Protein AF-A0A8J6GIU1-F1 (afdb_monomer)

Mean predicted aligned error: 12.63 Å

Radius of gyration: 16.22 Å; Cα contacts (8 Å, |Δi|>4): 88; chains: 1; bounding box: 24×46×50 Å

Secondary structure (DSSP, 8-state):
------S-SHHHHHHHHHH-EEEEEE-TT--HHHHHHHHHHHH---EEEEEEEE-TTSPEEEEEEEPTT--GGGSSSSSS---

Sequence (83 aa):
MPSSNSPTTESAMKKIEDNNTLVFIVDVKANKHQIKQAVKKLYDIDVAKANTLIRPDGKKKAYVRLAATDRLSGRLQSTGEQG

pLDDT: mean 71.75, std 19.24, range [36.56, 92.94]

Foldseek 3Di:
DDDDDDPPPPVVVVVCVVQQKDKDWDAPPDDQVNVQVVCCVVPVFHWPDKDWDQDPVRIIIIITHTDPPDPPVPPPPPPDDDD

InterPro domains:
  IPR012677 Nucleotide-binding alpha-beta plait domain superfamily [G3DSA: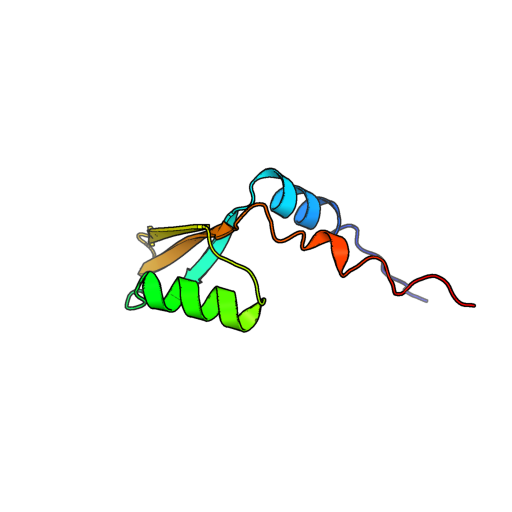3.30.70.330] (4-75)
  IPR012678 Ribosomal protein uL23/eL15/eS24 core domain superfamily [SSF54189] (8-70)
  IPR013025 Large ribosomal subunit protein uL23-like [PF00276] (8-62)
  IPR013025 Large ribosomal subunit protein uL23-like [PTHR11620] (8-68)

Solvent-accessible surface area (backbone atoms only — not comparable to full-atom values): 5410 Å² total; per-residue (Å²): 134,90,82,88,79,78,94,73,54,66,70,58,51,51,57,44,65,77,63,37,53,47,80,44,83,49,61,76,84,65,48,68,67,57,54,48,53,50,50,26,71,76,69,73,43,61,67,66,44,72,47,76,45,78,43,98,87,72,46,19,40,32,45,36,29,48,38,92,83,65,60,76,79,71,78,76,72,83,83,85,86,86,136

Structure (mmCIF, N/CA/C/O backbone):
data_AF-A0A8J6GIU1-F1
#
_entry.id   AF-A0A8J6GIU1-F1
#
loop_
_atom_site.group_PDB
_atom_site.id
_atom_site.type_symbol
_atom_site.label_atom_id
_atom_site.label_alt_id
_atom_site.label_comp_id
_atom_site.label_asym_id
_atom_site.label_entity_id
_atom_site.label_seq_id
_atom_site.pdbx_PDB_ins_code
_atom_site.Cartn_x
_atom_site.Cartn_y
_atom_site.Cartn_z
_atom_site.occupancy
_atom_site.B_iso_or_equiv
_atom_site.auth_seq_id
_atom_site.auth_comp_id
_atom_site.auth_asym_id
_atom_site.auth_atom_id
_atom_site.pdbx_PDB_model_num
ATOM 1 N N . MET A 1 1 ? -4.828 36.709 -18.432 1.00 45.97 1 MET A N 1
ATOM 2 C CA . MET A 1 1 ? -5.01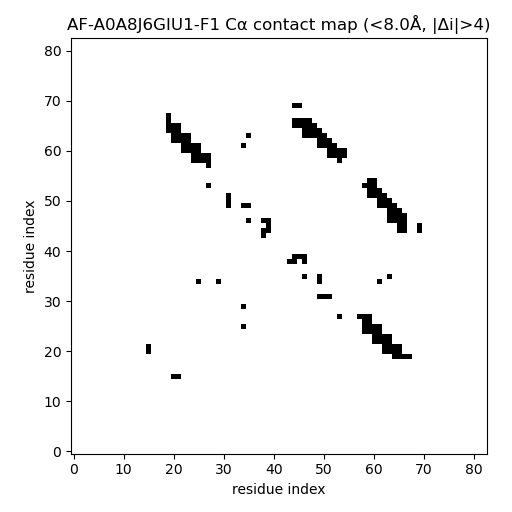5 35.260 -18.662 1.00 45.97 1 MET A CA 1
ATOM 3 C C . MET A 1 1 ? -4.235 34.504 -17.598 1.00 45.97 1 MET A C 1
ATOM 5 O O . MET A 1 1 ? -3.046 34.777 -17.487 1.00 45.97 1 MET A O 1
ATOM 9 N N . PRO A 1 2 ? -4.848 33.629 -16.786 1.00 51.88 2 PRO A N 1
ATOM 10 C CA . PRO A 1 2 ? -4.092 32.763 -15.892 1.00 51.88 2 PRO A CA 1
ATOM 11 C C . PRO A 1 2 ? -3.705 31.480 -16.646 1.00 51.88 2 PRO A C 1
ATOM 13 O O . PRO A 1 2 ? -4.583 30.726 -17.050 1.00 51.88 2 PRO A O 1
ATOM 16 N N . SER A 1 3 ? -2.410 31.226 -16.849 1.00 46.44 3 SER A N 1
ATOM 17 C CA . SER A 1 3 ? -1.915 29.897 -17.241 1.00 46.44 3 SER A CA 1
ATOM 18 C C . SER A 1 3 ? -0.965 29.403 -16.161 1.00 46.44 3 SER A C 1
ATOM 20 O O . SER A 1 3 ? 0.247 29.595 -16.208 1.00 46.44 3 SER A O 1
ATOM 22 N N . SER A 1 4 ? -1.580 28.844 -15.131 1.00 55.09 4 SER A N 1
ATOM 23 C CA . SER A 1 4 ? -0.975 28.240 -13.955 1.00 55.09 4 SER A CA 1
ATOM 24 C C . SER A 1 4 ? -0.190 26.985 -14.343 1.00 55.09 4 SER A C 1
ATOM 26 O O . SER A 1 4 ? -0.812 26.003 -14.724 1.00 55.09 4 SER A O 1
ATOM 28 N N . ASN A 1 5 ? 1.132 26.962 -14.159 1.00 51.97 5 ASN A N 1
ATOM 29 C CA . ASN A 1 5 ? 1.892 25.709 -14.091 1.00 51.97 5 ASN A CA 1
ATOM 30 C C . ASN A 1 5 ? 2.604 25.633 -12.736 1.00 51.97 5 ASN A C 1
ATOM 32 O O . ASN A 1 5 ? 3.630 26.264 -12.496 1.00 51.97 5 ASN A O 1
ATOM 36 N N . SER A 1 6 ? 1.980 24.887 -11.825 1.00 36.56 6 SER A N 1
ATOM 37 C CA . SER A 1 6 ? 2.514 24.511 -10.517 1.00 36.56 6 SER A CA 1
ATOM 38 C C . SER A 1 6 ? 3.664 23.505 -10.679 1.00 36.56 6 SER A C 1
ATOM 40 O O . SER A 1 6 ? 3.464 22.487 -11.343 1.00 36.56 6 SER A O 1
ATOM 42 N N . PRO A 1 7 ? 4.834 23.695 -10.039 1.00 46.81 7 PRO A N 1
ATOM 43 C CA . PRO A 1 7 ? 5.861 22.666 -9.968 1.00 46.81 7 PRO A CA 1
ATOM 44 C C . PRO A 1 7 ? 5.516 21.718 -8.811 1.00 46.81 7 PRO A C 1
ATOM 46 O O . PRO A 1 7 ? 6.087 21.803 -7.726 1.00 46.81 7 PRO A O 1
ATOM 49 N N . THR A 1 8 ? 4.537 20.832 -8.995 1.00 46.41 8 THR A N 1
ATOM 50 C CA . THR A 1 8 ? 4.202 19.808 -7.981 1.00 46.41 8 THR A CA 1
ATOM 51 C C . THR A 1 8 ? 4.152 18.381 -8.521 1.00 46.41 8 THR A C 1
ATOM 53 O O . THR A 1 8 ? 3.630 17.494 -7.851 1.00 46.41 8 THR A O 1
ATOM 56 N N . THR A 1 9 ? 4.782 18.110 -9.669 1.00 52.00 9 THR A N 1
ATOM 57 C CA . THR A 1 9 ? 4.788 16.754 -10.252 1.00 52.00 9 THR A CA 1
ATOM 58 C C . THR A 1 9 ? 6.191 16.166 -10.411 1.00 52.00 9 THR A C 1
ATOM 60 O O . THR A 1 9 ? 6.372 14.986 -10.140 1.00 52.00 9 THR A O 1
ATOM 63 N N . GLU A 1 10 ? 7.228 16.948 -10.721 1.00 46.41 10 GLU A N 1
ATOM 64 C CA . GLU A 1 10 ? 8.578 16.391 -10.949 1.00 46.41 10 GLU A CA 1
ATOM 65 C C . GLU A 1 10 ? 9.246 15.846 -9.680 1.00 46.41 10 GLU A C 1
ATOM 67 O O . GLU A 1 10 ? 9.741 14.720 -9.669 1.00 46.41 10 GLU A O 1
ATOM 72 N N . SER A 1 11 ? 9.225 16.598 -8.577 1.00 48.12 11 SER A N 1
ATOM 73 C CA . SER A 1 11 ? 9.865 16.169 -7.322 1.00 48.12 11 SER A CA 1
ATOM 74 C C . SER A 1 11 ? 9.098 15.047 -6.618 1.00 48.12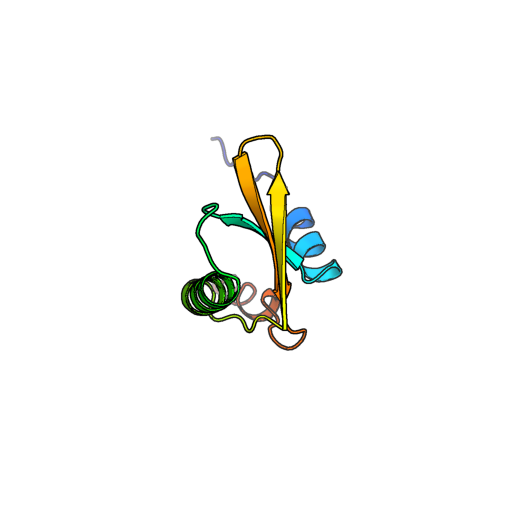 11 SER A C 1
ATOM 76 O O . SER A 1 11 ? 9.702 14.219 -5.937 1.00 48.12 11 SER A O 1
ATOM 78 N N . ALA A 1 12 ? 7.771 15.007 -6.780 1.00 46.50 12 ALA A N 1
ATOM 79 C CA . ALA A 1 12 ? 6.933 13.931 -6.258 1.00 46.50 12 ALA A CA 1
ATOM 80 C C . ALA A 1 12 ? 7.140 12.634 -7.057 1.00 46.50 12 ALA A C 1
ATOM 82 O O . ALA A 1 12 ? 7.258 11.575 -6.445 1.00 46.50 12 ALA A O 1
ATOM 83 N N . MET A 1 13 ? 7.277 12.722 -8.388 1.00 51.88 13 MET A N 1
ATOM 84 C CA . MET A 1 13 ? 7.607 11.574 -9.239 1.00 51.88 13 MET A CA 1
ATOM 85 C C . MET A 1 13 ? 9.028 11.054 -8.991 1.00 51.88 13 MET A C 1
ATOM 87 O O . MET A 1 13 ? 9.183 9.859 -8.758 1.00 51.88 13 MET A O 1
ATOM 91 N N . LYS A 1 14 ? 10.044 11.922 -8.873 1.00 52.56 14 LYS A N 1
ATOM 92 C CA . LYS A 1 14 ? 11.413 11.492 -8.514 1.00 52.56 14 LYS A CA 1
ATOM 93 C C . LYS A 1 14 ? 11.484 10.749 -7.177 1.00 52.56 14 LYS A C 1
ATOM 95 O O . LYS A 1 14 ? 12.200 9.766 -7.036 1.00 52.56 14 LYS A O 1
ATOM 100 N N . LYS A 1 15 ? 10.694 11.163 -6.182 1.00 50.72 15 LYS A N 1
ATOM 101 C CA . LYS A 1 15 ? 10.672 10.492 -4.869 1.00 50.72 15 LYS A CA 1
ATOM 102 C C . LYS A 1 15 ? 9.964 9.132 -4.903 1.00 50.72 15 LYS A C 1
ATOM 104 O O . LYS A 1 15 ? 10.257 8.279 -4.062 1.00 50.72 15 LYS A O 1
ATOM 109 N N . ILE A 1 16 ? 9.057 8.933 -5.865 1.00 55.03 16 ILE A N 1
ATOM 110 C CA . ILE A 1 16 ? 8.469 7.625 -6.189 1.00 55.03 16 ILE A CA 1
ATOM 111 C C . ILE A 1 16 ? 9.532 6.721 -6.838 1.00 55.03 16 ILE A C 1
ATOM 113 O O . ILE A 1 16 ? 9.606 5.545 -6.482 1.00 55.03 16 ILE A O 1
ATOM 117 N N . GLU A 1 17 ? 10.391 7.277 -7.699 1.00 53.50 17 GLU A N 1
ATOM 118 C CA . GLU A 1 17 ? 11.495 6.566 -8.366 1.00 53.50 17 GLU A CA 1
ATOM 119 C C . GLU A 1 17 ? 12.604 6.122 -7.389 1.00 53.50 17 GLU A C 1
ATOM 121 O O . GLU A 1 17 ? 13.047 4.977 -7.451 1.00 53.50 17 GLU A O 1
ATOM 126 N N . ASP A 1 18 ? 13.004 6.968 -6.431 1.00 54.88 18 ASP A N 1
ATOM 127 C CA . ASP A 1 18 ? 14.157 6.681 -5.555 1.00 54.88 18 ASP A CA 1
ATOM 128 C C . ASP A 1 18 ? 13.907 5.572 -4.515 1.00 54.88 18 ASP A C 1
ATOM 130 O O . ASP A 1 18 ? 14.839 4.896 -4.080 1.00 54.88 18 ASP A O 1
ATOM 134 N N . ASN A 1 19 ? 12.657 5.365 -4.082 1.00 60.62 19 ASN A N 1
ATOM 135 C CA . ASN A 1 19 ? 12.339 4.391 -3.026 1.00 60.62 19 ASN A CA 1
ATOM 136 C C . ASN A 1 19 ? 11.446 3.231 -3.479 1.00 60.62 19 ASN A C 1
ATOM 138 O O . ASN A 1 19 ? 11.212 2.316 -2.678 1.00 60.62 19 ASN A O 1
ATOM 142 N N . ASN A 1 20 ? 10.933 3.247 -4.719 1.00 74.94 20 ASN A N 1
ATOM 143 C CA . ASN A 1 20 ? 10.036 2.227 -5.283 1.00 74.94 20 ASN A CA 1
ATOM 144 C C . ASN A 1 20 ? 8.924 1.780 -4.314 1.00 74.94 20 ASN A C 1
ATOM 146 O O . ASN A 1 20 ? 8.496 0.628 -4.337 1.00 74.94 20 ASN A O 1
ATOM 150 N N . THR A 1 21 ? 8.499 2.650 -3.394 1.00 79.44 21 THR A N 1
ATOM 151 C CA . THR A 1 21 ? 7.586 2.302 -2.302 1.00 79.44 21 THR A CA 1
ATOM 152 C C . THR A 1 21 ? 6.427 3.279 -2.300 1.00 79.44 21 THR A C 1
ATOM 154 O O . THR A 1 21 ? 6.585 4.450 -1.964 1.00 79.44 21 THR A O 1
ATOM 157 N N . LEU A 1 22 ? 5.248 2.776 -2.644 1.00 82.56 22 LEU A N 1
ATOM 158 C CA . LEU A 1 22 ? 3.990 3.504 -2.603 1.00 82.56 22 LEU A CA 1
ATOM 159 C C . LEU A 1 22 ? 3.310 3.309 -1.250 1.00 82.56 22 LEU A C 1
ATOM 161 O O . LEU A 1 22 ? 3.348 2.225 -0.663 1.00 82.56 22 LEU A O 1
ATOM 165 N N . VAL A 1 23 ? 2.669 4.363 -0.752 1.00 86.81 23 VAL A N 1
ATOM 166 C CA . VAL A 1 23 ? 1.932 4.327 0.513 1.00 86.81 23 VAL A CA 1
ATOM 167 C C . VAL A 1 23 ? 0.454 4.539 0.237 1.00 86.81 23 VAL A C 1
ATOM 169 O O . VAL A 1 23 ? 0.057 5.595 -0.243 1.00 86.81 23 VAL A O 1
ATOM 172 N N . PHE A 1 24 ? -0.362 3.555 0.599 1.00 86.69 24 PHE A N 1
ATOM 173 C CA . PHE A 1 24 ? -1.813 3.593 0.450 1.00 86.69 24 PHE A CA 1
ATOM 174 C C . PHE A 1 24 ? -2.500 3.609 1.814 1.00 86.69 24 PHE A C 1
ATOM 176 O O . PHE A 1 24 ? -2.013 3.015 2.780 1.00 86.69 24 PHE A O 1
ATOM 183 N N . ILE A 1 25 ? -3.654 4.265 1.894 1.00 90.69 25 ILE A N 1
ATOM 184 C CA . ILE A 1 25 ? -4.589 4.104 3.009 1.00 90.69 25 ILE A CA 1
ATOM 185 C C . ILE A 1 25 ? -5.638 3.091 2.567 1.00 90.69 25 ILE A C 1
ATOM 187 O O . ILE A 1 25 ? -6.262 3.259 1.525 1.00 90.69 25 ILE A O 1
ATOM 191 N N . VAL A 1 26 ? -5.788 2.020 3.336 1.00 89.69 26 VAL A N 1
ATOM 192 C CA . VAL A 1 26 ? -6.663 0.889 3.021 1.00 89.69 26 VAL A CA 1
ATOM 193 C C . VAL A 1 26 ? -7.550 0.566 4.217 1.00 89.69 26 VAL A C 1
ATOM 195 O O . VAL A 1 26 ? -7.297 1.008 5.342 1.00 89.69 26 VAL A O 1
ATOM 198 N N . ASP A 1 27 ? -8.578 -0.239 3.979 1.00 90.69 27 ASP A N 1
ATOM 199 C CA . ASP A 1 27 ? -9.465 -0.704 5.037 1.00 90.69 27 ASP A CA 1
ATOM 200 C C . ASP A 1 27 ? -8.734 -1.617 6.046 1.00 90.69 27 ASP A C 1
ATOM 202 O O . ASP A 1 27 ? -7.834 -2.402 5.706 1.00 90.69 27 ASP A O 1
ATOM 206 N N . VAL A 1 28 ? -9.133 -1.547 7.318 1.00 89.38 28 VAL A N 1
ATOM 207 C CA . VAL A 1 28 ? -8.552 -2.356 8.404 1.00 89.38 28 VAL A CA 1
ATOM 208 C C . VAL A 1 28 ? -8.807 -3.853 8.212 1.00 89.38 28 VAL A C 1
ATOM 210 O O . VAL A 1 28 ? -8.027 -4.672 8.697 1.00 89.38 28 VAL A O 1
ATOM 213 N N . LYS A 1 29 ? -9.803 -4.242 7.419 1.00 90.81 29 LYS A N 1
ATOM 214 C CA . LYS A 1 29 ? -10.085 -5.637 7.056 1.00 90.81 29 LYS A CA 1
ATOM 215 C C . LYS A 1 29 ? -9.337 -6.109 5.806 1.00 90.81 29 LYS A C 1
ATOM 217 O O . LYS A 1 29 ? -9.309 -7.304 5.539 1.00 90.81 29 LYS A O 1
ATOM 222 N N . ALA A 1 30 ? -8.6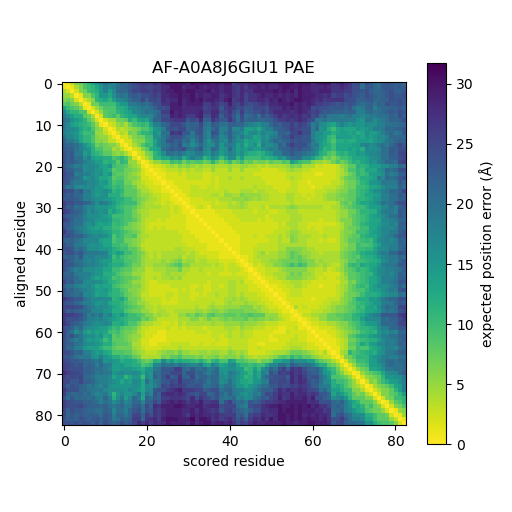82 -5.214 5.060 1.00 91.56 30 ALA A N 1
ATOM 223 C CA . ALA A 1 30 ? -7.990 -5.580 3.823 1.00 91.56 30 ALA A CA 1
ATOM 224 C C . ALA A 1 30 ? -6.758 -6.469 4.077 1.00 91.56 30 ALA A C 1
ATOM 226 O O . ALA A 1 30 ? -5.849 -6.104 4.835 1.00 91.56 30 ALA A O 1
ATOM 227 N N . ASN A 1 31 ? -6.693 -7.615 3.402 1.00 90.94 31 ASN A N 1
ATOM 228 C CA . ASN A 1 31 ? -5.558 -8.532 3.470 1.00 90.94 31 ASN A CA 1
ATOM 229 C C . ASN A 1 31 ? -4.434 -8.121 2.511 1.00 90.94 31 ASN A C 1
ATOM 231 O O . ASN A 1 31 ? -4.668 -7.531 1.458 1.00 90.94 31 ASN A O 1
ATOM 235 N N . LYS A 1 32 ? -3.190 -8.506 2.828 1.00 89.81 32 LYS A N 1
ATOM 236 C CA . LYS A 1 32 ? -2.017 -8.195 1.986 1.00 89.81 32 LYS A CA 1
ATOM 237 C C . LYS A 1 32 ? -2.172 -8.697 0.545 1.00 89.81 32 LYS A C 1
ATOM 239 O O . LYS A 1 32 ? -1.748 -8.009 -0.377 1.00 89.81 32 LYS A O 1
ATOM 244 N N . HIS A 1 33 ? -2.800 -9.857 0.345 1.00 90.62 33 HIS A N 1
ATOM 245 C CA . HIS A 1 33 ? -3.068 -10.410 -0.988 1.00 90.62 33 HIS A CA 1
ATOM 246 C C . HIS A 1 33 ? -4.016 -9.527 -1.807 1.00 90.62 33 HIS A C 1
ATOM 248 O O . HIS A 1 33 ? -3.719 -9.225 -2.959 1.00 90.62 33 HIS A O 1
ATOM 254 N N . GLN A 1 34 ? -5.100 -9.050 -1.188 1.00 91.38 34 GLN A N 1
ATOM 255 C CA . GLN A 1 34 ? -6.066 -8.155 -1.830 1.00 91.38 34 GLN A CA 1
ATOM 256 C C . GLN A 1 34 ? -5.417 -6.823 -2.203 1.00 91.38 34 GLN A C 1
ATOM 258 O O . GLN A 1 34 ? -5.608 -6.340 -3.311 1.00 91.38 34 GLN A O 1
ATOM 263 N N . ILE A 1 35 ? -4.593 -6.263 -1.311 1.00 90.19 35 ILE A N 1
ATOM 264 C CA . ILE A 1 35 ? -3.866 -5.012 -1.568 1.00 90.19 35 ILE A CA 1
ATOM 265 C C . ILE A 1 35 ? -2.933 -5.179 -2.775 1.00 90.19 35 ILE A C 1
ATOM 267 O O . ILE A 1 35 ? -2.943 -4.345 -3.673 1.00 90.19 35 ILE A O 1
ATOM 271 N N . LYS A 1 36 ? -2.170 -6.279 -2.842 1.00 89.19 36 LYS A N 1
ATOM 272 C CA . LYS A 1 36 ? -1.294 -6.569 -3.989 1.00 89.19 36 LYS A CA 1
ATOM 273 C C . LYS A 1 36 ? -2.074 -6.697 -5.299 1.00 89.19 36 LYS A C 1
ATOM 275 O O . LYS A 1 36 ? -1.681 -6.098 -6.292 1.00 89.19 36 LYS A O 1
ATOM 280 N N . GLN A 1 37 ? -3.170 -7.456 -5.295 1.00 90.19 37 GLN A N 1
ATOM 281 C CA . GLN A 1 37 ? -4.007 -7.655 -6.481 1.00 90.19 37 GLN A CA 1
ATOM 282 C C . GLN A 1 37 ? -4.669 -6.356 -6.945 1.00 90.19 37 GLN A C 1
ATOM 284 O O . GLN A 1 37 ? -4.695 -6.085 -8.140 1.00 90.19 37 GLN A O 1
ATOM 289 N N . ALA A 1 38 ? -5.169 -5.541 -6.014 1.00 89.06 38 ALA A N 1
ATOM 290 C CA . ALA A 1 38 ? -5.775 -4.255 -6.328 1.00 89.06 38 ALA A CA 1
ATOM 291 C C . ALA A 1 38 ? -4.753 -3.295 -6.946 1.00 89.06 38 ALA A C 1
ATOM 293 O O . ALA A 1 38 ? -5.028 -2.711 -7.987 1.00 89.06 38 ALA A O 1
ATOM 294 N N . VAL A 1 39 ? -3.557 -3.182 -6.357 1.00 85.31 39 VAL A N 1
ATOM 295 C CA . VAL A 1 39 ? -2.487 -2.327 -6.898 1.00 85.31 39 VAL A CA 1
ATOM 296 C C . VAL A 1 39 ? -2.054 -2.805 -8.284 1.00 85.31 39 VAL A C 1
ATOM 298 O O . VAL A 1 39 ? -1.965 -1.987 -9.196 1.00 85.31 39 VAL A O 1
ATOM 301 N N . LYS A 1 40 ? -1.878 -4.120 -8.467 1.00 86.00 40 LYS A N 1
ATOM 302 C CA . LYS A 1 40 ? -1.555 -4.699 -9.773 1.00 86.00 40 LYS A CA 1
ATOM 303 C C . LYS A 1 40 ? -2.645 -4.417 -10.803 1.00 86.00 40 LYS A C 1
ATOM 305 O O . LYS A 1 40 ? -2.337 -4.010 -11.903 1.00 86.00 40 LYS A O 1
ATOM 310 N N . LYS A 1 41 ? -3.925 -4.560 -10.459 1.00 86.56 41 LYS A N 1
ATOM 311 C CA . LYS A 1 41 ? -5.025 -4.313 -11.405 1.00 86.56 41 LYS A CA 1
ATOM 312 C C . LYS A 1 41 ? -5.208 -2.831 -11.754 1.00 86.56 41 LYS A C 1
ATOM 314 O O . LYS A 1 41 ? -5.599 -2.524 -12.872 1.00 86.56 41 LYS A O 1
ATOM 319 N N . LEU A 1 42 ? -4.988 -1.928 -10.798 1.00 82.12 42 LEU A N 1
ATOM 320 C CA . LEU A 1 42 ? -5.220 -0.492 -10.987 1.00 82.12 42 LEU A CA 1
ATOM 321 C C . LEU A 1 42 ? -4.119 0.183 -11.801 1.00 82.12 42 LEU A C 1
ATOM 323 O O . LEU A 1 42 ? -4.414 1.082 -12.582 1.00 82.12 42 LEU A O 1
ATOM 327 N N . TYR A 1 43 ? -2.872 -0.233 -11.596 1.00 78.19 43 TYR A N 1
ATOM 328 C CA . TYR A 1 43 ? -1.714 0.416 -12.206 1.00 78.19 43 TYR A CA 1
ATOM 329 C C . TYR A 1 43 ? -0.958 -0.479 -13.193 1.00 78.19 43 TYR A C 1
ATOM 331 O O . TYR A 1 43 ? -0.046 0.004 -13.850 1.00 78.19 43 TYR A O 1
ATOM 339 N N . ASP A 1 44 ? -1.337 -1.755 -13.303 1.00 79.19 44 ASP A N 1
ATOM 340 C CA . ASP A 1 44 ? -0.646 -2.787 -14.091 1.00 79.19 44 ASP A CA 1
ATOM 341 C C . ASP A 1 44 ? 0.813 -3.027 -13.661 1.00 79.19 44 ASP A C 1
ATOM 343 O O . ASP A 1 44 ? 1.636 -3.498 -14.434 1.00 79.19 44 ASP A O 1
ATOM 347 N N . ILE A 1 45 ? 1.123 -2.720 -12.393 1.00 79.44 45 ILE A N 1
ATOM 348 C CA . ILE A 1 45 ? 2.476 -2.819 -11.830 1.00 79.44 45 ILE A CA 1
ATOM 349 C C . ILE A 1 45 ? 2.638 -4.095 -11.009 1.00 79.44 45 ILE A C 1
ATOM 351 O O . ILE A 1 45 ? 1.792 -4.438 -10.172 1.00 79.44 45 ILE A O 1
ATOM 355 N N . ASP A 1 46 ? 3.794 -4.746 -11.140 1.00 83.38 46 ASP A N 1
ATOM 356 C CA . ASP A 1 46 ? 4.174 -5.842 -10.257 1.00 83.38 46 ASP A CA 1
ATOM 357 C C . ASP A 1 46 ? 4.668 -5.373 -8.878 1.00 83.38 46 ASP A C 1
ATOM 359 O O . ASP A 1 46 ? 5.604 -4.584 -8.712 1.00 83.38 46 ASP A O 1
ATOM 363 N N . VAL A 1 47 ? 4.039 -5.927 -7.839 1.00 85.69 47 VAL A N 1
ATOM 364 C CA . VAL A 1 47 ? 4.354 -5.638 -6.439 1.00 85.69 47 VAL A CA 1
ATOM 365 C C . VAL A 1 47 ? 5.348 -6.661 -5.896 1.00 85.69 47 VAL A C 1
ATOM 367 O O . VAL A 1 47 ? 4.995 -7.817 -5.658 1.00 85.69 47 VAL A O 1
ATOM 370 N N . ALA A 1 48 ? 6.556 -6.212 -5.560 1.00 87.44 48 ALA A N 1
ATOM 371 C CA . ALA A 1 48 ? 7.560 -7.037 -4.895 1.00 87.44 48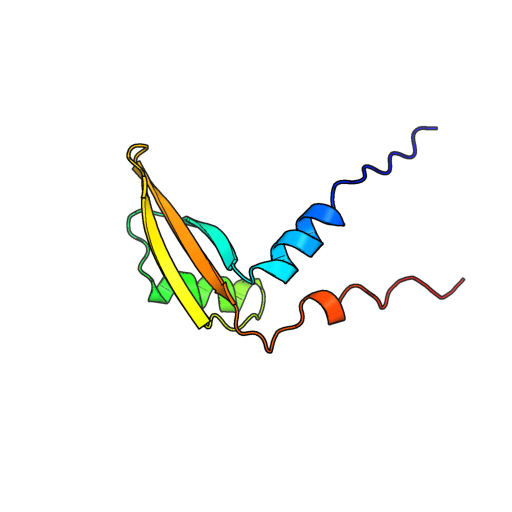 ALA A CA 1
ATOM 372 C C . ALA A 1 48 ? 7.140 -7.405 -3.460 1.00 87.44 48 ALA A C 1
ATOM 374 O O . ALA A 1 48 ? 7.120 -8.574 -3.065 1.00 87.44 48 ALA A O 1
ATOM 375 N N . LYS A 1 49 ? 6.761 -6.413 -2.643 1.00 87.38 49 LYS A N 1
ATOM 376 C CA . LYS A 1 49 ? 6.426 -6.634 -1.225 1.00 87.38 49 LYS A CA 1
ATOM 377 C C . LYS A 1 49 ? 5.354 -5.666 -0.746 1.00 87.38 49 LYS A C 1
ATOM 379 O O . LYS A 1 49 ? 5.371 -4.502 -1.103 1.00 87.38 49 LYS A O 1
ATOM 384 N N . ALA A 1 50 ? 4.448 -6.136 0.108 1.00 90.25 50 ALA A N 1
ATOM 385 C CA . ALA A 1 50 ? 3.456 -5.287 0.761 1.00 90.25 50 ALA A CA 1
ATOM 386 C C . ALA A 1 50 ? 3.544 -5.468 2.281 1.00 90.25 50 ALA A C 1
ATOM 388 O O . ALA A 1 50 ? 3.433 -6.587 2.789 1.00 90.25 50 ALA A O 1
ATOM 389 N N . ASN A 1 51 ? 3.736 -4.367 2.999 1.00 91.25 51 ASN A N 1
ATOM 390 C CA . ASN A 1 51 ? 3.696 -4.283 4.453 1.00 91.25 51 ASN A CA 1
ATOM 391 C C . ASN A 1 51 ? 2.509 -3.417 4.866 1.00 91.25 51 ASN A C 1
ATOM 393 O O . ASN A 1 51 ? 2.143 -2.485 4.164 1.00 91.25 51 ASN A O 1
ATOM 397 N N . THR A 1 52 ? 1.900 -3.709 6.006 1.00 91.69 52 THR A N 1
ATOM 398 C CA . THR A 1 52 ? 0.736 -2.967 6.499 1.00 91.69 52 THR A CA 1
ATOM 399 C C . THR A 1 52 ? 0.944 -2.619 7.959 1.00 91.69 52 THR A C 1
ATOM 401 O O . THR A 1 52 ? 1.412 -3.461 8.720 1.00 91.69 52 THR A O 1
ATOM 404 N N . LEU A 1 53 ? 0.557 -1.411 8.338 1.00 92.00 53 LEU A N 1
ATOM 405 C CA . LEU A 1 53 ? 0.577 -0.891 9.697 1.00 92.00 53 LEU A CA 1
ATOM 406 C C . LEU A 1 53 ? -0.829 -0.382 10.022 1.00 92.00 53 LEU A C 1
ATOM 408 O O . LEU A 1 53 ? -1.403 0.362 9.228 1.00 92.00 53 LEU A O 1
ATOM 412 N N . ILE A 1 54 ? -1.377 -0.753 11.175 1.00 92.69 54 ILE A N 1
ATOM 413 C CA . ILE A 1 54 ? -2.591 -0.119 11.699 1.00 92.69 54 ILE A CA 1
ATOM 414 C C . ILE A 1 54 ? -2.139 1.074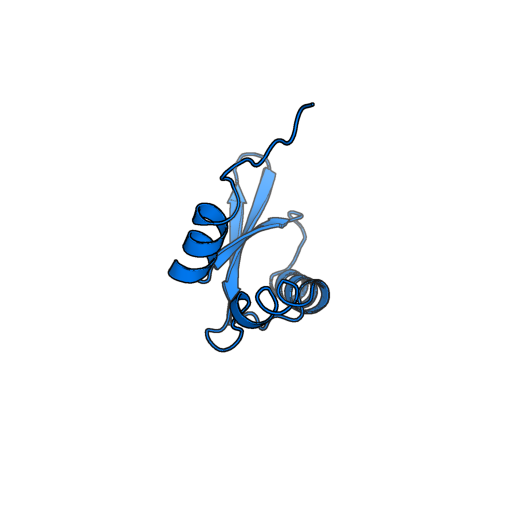 12.531 1.00 92.69 54 ILE A C 1
ATOM 416 O O . ILE A 1 54 ? -1.329 0.932 13.445 1.00 92.69 54 ILE A O 1
ATOM 420 N N . ARG A 1 55 ? -2.607 2.260 12.162 1.00 90.38 55 ARG A N 1
ATOM 421 C CA . ARG A 1 55 ? -2.353 3.481 12.916 1.00 90.38 55 ARG A CA 1
ATOM 422 C C . ARG A 1 55 ? -3.332 3.578 14.094 1.00 90.38 55 ARG A C 1
ATOM 424 O O . ARG A 1 55 ? -4.433 3.035 14.014 1.00 90.38 55 ARG A O 1
ATOM 431 N N . PRO A 1 56 ? -2.968 4.300 15.167 1.00 90.56 56 PRO A N 1
ATOM 432 C CA . PRO A 1 56 ? -3.863 4.519 16.306 1.00 90.56 56 PRO A CA 1
ATOM 433 C C . PRO A 1 56 ? -5.120 5.327 15.937 1.00 90.56 56 PRO A C 1
ATOM 435 O O . PRO A 1 56 ? -6.093 5.302 16.675 1.00 90.56 56 PRO A O 1
ATOM 438 N N . ASP A 1 57 ? -5.130 5.990 14.774 1.00 89.25 57 ASP A N 1
ATOM 439 C CA . ASP A 1 57 ? -6.303 6.657 14.189 1.00 89.25 57 ASP A CA 1
ATOM 440 C C . ASP A 1 57 ? -7.350 5.676 13.613 1.00 89.25 57 ASP A C 1
ATOM 442 O O . ASP A 1 57 ? -8.344 6.104 13.027 1.00 89.25 57 ASP A O 1
ATOM 446 N N . GLY A 1 58 ? -7.117 4.363 13.727 1.00 88.19 58 GLY A N 1
ATOM 447 C CA . GLY A 1 58 ? -7.998 3.324 13.201 1.00 88.19 58 GLY A CA 1
ATOM 448 C C . GLY A 1 58 ? -7.882 3.110 11.691 1.00 88.19 58 GLY A C 1
ATOM 449 O O . GLY A 1 58 ? -8.663 2.348 11.130 1.00 88.19 58 GLY A O 1
ATOM 450 N N . LYS A 1 59 ? -6.920 3.738 11.003 1.00 90.25 59 LYS A N 1
ATOM 451 C CA . LYS A 1 59 ? -6.689 3.543 9.566 1.00 90.25 59 LYS A CA 1
ATOM 452 C C . LYS A 1 59 ? -5.533 2.582 9.334 1.00 90.25 59 LYS A C 1
ATOM 454 O O . LYS A 1 59 ? -4.496 2.634 10.000 1.00 90.25 59 LYS A O 1
ATOM 459 N N . LYS A 1 60 ? -5.662 1.716 8.329 1.00 92.94 60 LYS A N 1
ATOM 460 C CA . LYS A 1 60 ? -4.552 0.863 7.902 1.00 92.94 60 LYS A CA 1
ATOM 461 C C . LYS A 1 60 ? -3.753 1.577 6.817 1.00 92.94 60 LYS A C 1
ATOM 463 O O . LYS A 1 60 ? -4.278 1.969 5.779 1.00 92.94 60 LYS A O 1
ATOM 468 N N . LYS A 1 61 ? -2.456 1.728 7.058 1.00 92.62 61 LYS A N 1
ATOM 469 C CA . LYS A 1 61 ? -1.480 2.225 6.093 1.00 92.62 61 LYS A CA 1
ATOM 470 C C . LYS A 1 61 ? -0.737 1.044 5.473 1.00 92.62 61 LYS A C 1
ATOM 472 O O . LYS A 1 61 ? -0.144 0.241 6.189 1.00 92.62 61 LYS A O 1
ATOM 477 N N . ALA A 1 62 ? -0.760 0.936 4.152 1.00 91.69 62 ALA A N 1
ATOM 478 C CA . ALA A 1 62 ? -0.062 -0.091 3.395 1.00 91.69 62 ALA A CA 1
ATOM 479 C C . ALA A 1 62 ? 1.152 0.508 2.677 1.00 91.69 62 ALA A C 1
ATOM 481 O O . ALA A 1 62 ? 1.016 1.448 1.906 1.00 91.69 62 ALA A O 1
ATOM 482 N N . TYR A 1 63 ? 2.326 -0.058 2.924 1.0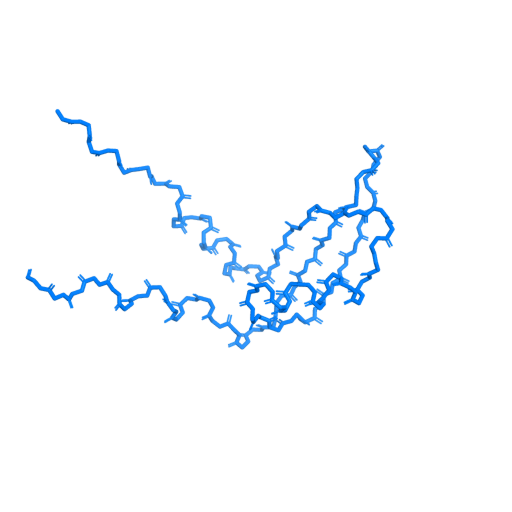0 90.56 63 TYR A N 1
ATOM 483 C CA . TYR A 1 63 ? 3.577 0.229 2.235 1.00 90.56 63 TYR A CA 1
ATOM 484 C C . TYR A 1 63 ? 3.808 -0.848 1.182 1.00 90.56 63 TYR A C 1
ATOM 486 O O . TYR A 1 63 ? 4.018 -2.018 1.512 1.00 90.56 63 TYR A O 1
ATOM 494 N N . VAL A 1 64 ? 3.751 -0.463 -0.083 1.00 88.69 64 VAL A N 1
ATOM 495 C CA . VAL A 1 64 ? 3.812 -1.358 -1.232 1.00 88.69 64 VAL A CA 1
ATOM 496 C C . VAL A 1 64 ? 5.084 -1.061 -2.005 1.00 88.69 64 VAL A C 1
ATOM 498 O O . VAL A 1 64 ? 5.212 -0.007 -2.613 1.00 88.69 64 VAL A O 1
ATOM 501 N N . ARG A 1 65 ? 6.032 -1.992 -1.966 1.00 86.75 65 ARG A N 1
ATOM 502 C CA . ARG A 1 65 ? 7.275 -1.938 -2.725 1.00 86.75 65 ARG A CA 1
ATOM 503 C C . ARG A 1 65 ? 7.061 -2.562 -4.099 1.00 86.75 65 ARG A C 1
ATOM 505 O O . ARG A 1 65 ? 6.652 -3.723 -4.180 1.00 86.75 65 ARG A O 1
ATOM 512 N N . LEU A 1 66 ? 7.342 -1.798 -5.141 1.00 83.81 66 LEU A N 1
ATOM 513 C CA . LEU A 1 66 ? 7.244 -2.196 -6.541 1.00 83.81 66 LEU A CA 1
ATOM 514 C C . LEU A 1 66 ? 8.492 -2.989 -6.955 1.00 83.81 66 LEU A C 1
ATOM 516 O O . LEU A 1 66 ? 9.564 -2.840 -6.355 1.00 83.81 66 LEU A O 1
ATOM 520 N N . ALA A 1 67 ? 8.343 -3.877 -7.935 1.00 76.94 67 ALA A N 1
ATOM 521 C CA . ALA A 1 67 ? 9.472 -4.564 -8.550 1.00 76.94 67 ALA A CA 1
ATOM 522 C C . ALA A 1 67 ? 10.226 -3.598 -9.481 1.00 76.94 67 ALA A C 1
ATOM 524 O O . ALA A 1 67 ? 9.607 -2.852 -10.232 1.00 76.94 67 ALA A O 1
ATOM 525 N N . ALA A 1 68 ? 11.563 -3.624 -9.446 1.00 66.00 68 ALA A N 1
ATOM 526 C CA . ALA A 1 68 ? 12.428 -2.685 -10.178 1.00 66.00 68 ALA A CA 1
ATOM 527 C C . ALA A 1 68 ? 12.279 -2.735 -11.715 1.00 66.00 68 ALA A C 1
ATOM 529 O O . ALA A 1 68 ? 12.789 -1.863 -12.411 1.00 66.00 68 ALA A O 1
ATOM 530 N N . THR A 1 69 ? 11.596 -3.753 -12.241 1.00 56.28 69 THR A N 1
ATOM 531 C CA . THR A 1 69 ? 11.353 -3.942 -13.675 1.00 56.28 69 THR A CA 1
ATOM 532 C C . THR A 1 69 ? 10.340 -2.953 -14.246 1.00 56.28 69 THR A C 1
ATOM 534 O O . THR A 1 69 ? 10.424 -2.637 -15.431 1.00 56.28 69 THR A O 1
ATOM 537 N N . ASP A 1 70 ? 9.417 -2.430 -13.439 1.00 54.34 70 ASP A N 1
ATOM 538 C CA . ASP A 1 70 ? 8.31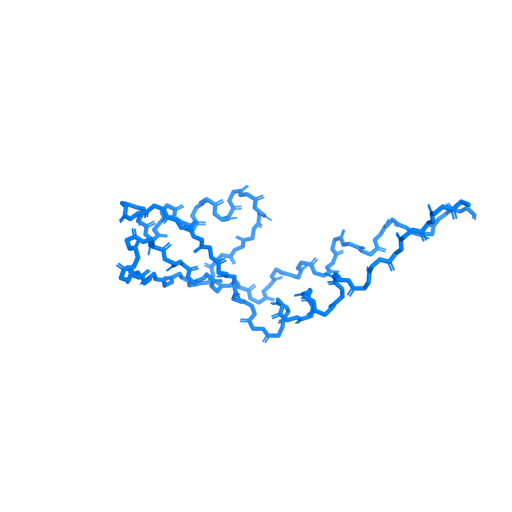6 -1.632 -13.970 1.00 54.34 70 ASP A CA 1
ATOM 539 C C . ASP A 1 70 ? 8.662 -0.138 -13.954 1.00 54.34 70 ASP A C 1
ATOM 541 O O . ASP A 1 70 ? 8.373 0.608 -13.015 1.00 54.34 70 ASP A O 1
ATOM 545 N N . ARG A 1 71 ? 9.382 0.300 -14.996 1.00 52.38 71 ARG A N 1
ATOM 546 C CA . ARG A 1 71 ? 9.685 1.718 -15.232 1.00 52.38 71 ARG A CA 1
ATOM 547 C C . ARG A 1 71 ? 8.388 2.456 -15.571 1.00 52.38 71 ARG A C 1
ATOM 549 O O . ARG A 1 71 ? 8.068 2.663 -16.739 1.00 52.38 71 ARG A O 1
ATOM 556 N N . LEU A 1 72 ? 7.700 2.956 -14.546 1.00 51.78 72 LEU A N 1
ATOM 557 C CA . LEU A 1 72 ? 6.637 3.962 -14.689 1.00 51.78 72 LEU A CA 1
ATOM 558 C C . LEU A 1 72 ? 7.113 5.225 -15.434 1.00 51.78 72 LEU A C 1
ATOM 560 O O . LEU A 1 72 ? 6.300 5.948 -16.004 1.00 51.78 72 LEU A O 1
ATOM 564 N N . SER A 1 73 ? 8.429 5.456 -15.499 1.00 49.59 73 SER A N 1
ATOM 565 C CA . SER A 1 73 ? 9.044 6.554 -16.250 1.00 49.59 73 SER A CA 1
ATOM 566 C C . SER A 1 73 ? 9.036 6.371 -17.774 1.00 49.59 73 SER A C 1
ATOM 568 O O . SER A 1 73 ? 9.258 7.340 -18.495 1.00 49.59 73 SER A O 1
ATOM 570 N N . GLY A 1 74 ? 8.737 5.173 -18.294 1.00 47.28 74 GLY A N 1
ATOM 571 C CA . GLY A 1 74 ? 8.728 4.908 -19.739 1.00 47.28 74 GLY A CA 1
ATOM 572 C C . GLY A 1 74 ? 7.445 5.312 -20.479 1.00 47.28 74 GLY A C 1
ATOM 573 O O . GLY A 1 74 ? 7.482 5.468 -21.694 1.00 47.28 74 GLY A O 1
ATOM 574 N N . ARG A 1 75 ? 6.307 5.489 -19.785 1.00 48.62 75 ARG A N 1
ATOM 575 C CA . ARG A 1 75 ? 4.991 5.726 -20.428 1.00 48.62 75 ARG A CA 1
ATOM 576 C C . ARG A 1 75 ? 4.543 7.190 -20.482 1.00 48.62 75 ARG A C 1
ATOM 578 O O . ARG A 1 75 ? 3.517 7.463 -21.092 1.00 48.62 75 ARG A O 1
ATOM 585 N N . LEU A 1 76 ? 5.289 8.126 -19.889 1.00 46.06 76 LEU A N 1
ATOM 586 C CA . LEU A 1 76 ? 4.911 9.551 -19.839 1.00 46.06 76 LEU A CA 1
ATOM 587 C C . LEU A 1 76 ? 5.771 10.482 -20.714 1.00 46.06 76 LEU A C 1
ATOM 589 O O . LEU A 1 76 ? 5.572 11.690 -20.662 1.00 46.06 76 LEU A O 1
ATOM 593 N N . GLN A 1 77 ? 6.682 9.963 -21.546 1.00 43.22 77 GLN A N 1
ATOM 594 C CA . GLN A 1 77 ? 7.525 10.802 -22.420 1.00 43.22 77 GLN A CA 1
ATOM 595 C C . GLN A 1 77 ? 7.056 10.903 -23.886 1.00 43.22 77 GLN A C 1
ATOM 597 O O . GLN A 1 77 ? 7.655 11.657 -24.641 1.00 43.22 77 GLN A O 1
ATOM 602 N N . SER A 1 78 ? 5.998 10.206 -24.325 1.00 49.16 78 SER A N 1
ATOM 603 C CA . SER A 1 78 ? 5.668 10.114 -25.766 1.00 49.16 78 SER A CA 1
ATOM 604 C C . SER A 1 78 ? 4.456 10.924 -26.252 1.00 49.16 78 SER A C 1
ATOM 606 O O . SER A 1 78 ? 3.903 10.611 -27.302 1.00 49.16 78 SER A O 1
ATOM 608 N N . THR A 1 79 ? 4.038 11.975 -25.549 1.00 50.38 79 THR A N 1
ATOM 609 C CA . THR A 1 79 ? 3.069 12.951 -26.090 1.00 50.38 79 THR A CA 1
ATOM 610 C C . THR A 1 79 ? 3.592 14.353 -25.833 1.00 50.38 79 THR A C 1
ATOM 612 O O . THR A 1 79 ? 3.323 14.932 -24.785 1.00 50.38 79 THR A O 1
ATOM 615 N N . GLY A 1 80 ? 4.393 14.870 -26.764 1.00 51.66 80 GLY A N 1
ATOM 616 C CA . GLY A 1 80 ? 4.965 16.210 -26.630 1.00 51.66 80 GLY A CA 1
ATOM 617 C C . GLY A 1 80 ? 5.772 16.752 -27.808 1.00 51.66 80 GLY A C 1
ATOM 618 O O . GLY A 1 80 ? 6.102 17.928 -27.776 1.00 51.66 80 GLY A O 1
ATOM 619 N N . GLU A 1 81 ? 6.048 15.972 -28.854 1.00 49.81 81 GLU A N 1
ATOM 620 C CA . GLU A 1 81 ? 6.560 16.499 -30.125 1.00 49.81 81 GLU A CA 1
ATOM 621 C C . GLU A 1 81 ? 5.689 15.955 -31.249 1.00 49.81 81 GLU A C 1
ATOM 623 O O . GLU A 1 81 ? 5.844 14.797 -31.616 1.00 49.81 81 GLU A O 1
ATOM 628 N N . GLN A 1 82 ? 4.734 16.765 -31.713 1.00 40.03 82 GLN A N 1
ATOM 629 C CA . GLN A 1 82 ? 4.409 16.994 -33.127 1.00 40.03 82 GLN A CA 1
ATOM 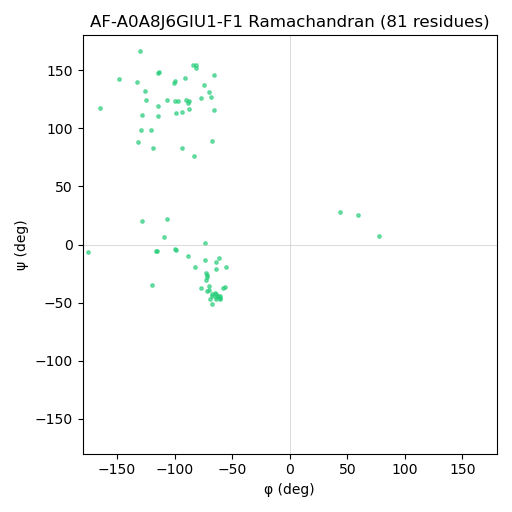630 C C . GLN A 1 82 ? 3.541 18.257 -33.201 1.00 40.03 82 GLN A C 1
ATOM 632 O O . GLN A 1 82 ? 2.451 18.295 -32.626 1.00 40.03 82 GLN A O 1
ATOM 637 N N . GLY A 1 83 ? 4.055 19.280 -33.886 1.00 39.47 83 GLY A N 1
ATOM 638 C CA . GLY A 1 83 ? 3.418 20.579 -34.100 1.00 39.47 83 GLY A CA 1
ATOM 639 C C . GLY A 1 83 ? 4.448 21.679 -34.244 1.00 39.47 83 GLY A C 1
ATOM 640 O O . GLY A 1 83 ? 4.589 22.443 -33.268 1.00 39.47 83 GLY A O 1
#

Nearest PDB structures (foldseek):
  8b2l-assembly1_k3  TM=7.598E-01  e=4.337E-08  Nicotiana tabacum
  8bip-assembly1_LX  TM=7.626E-01  e=8.670E-08  Saccharomyces cerevisiae
  6th6-assembly1_BW  TM=7.773E-01  e=9.490E-07  Thermococcus kodakarensis KOD1
  6eri-assembly1_AT  TM=7.962E-01  e=2.152E-06  Spinacia oleracea
  8tpu-assembly1_AY  TM=7.462E-01  e=1.385E-06  Plasmodium falciparum 3D7

Organism: Microtus ochrogaster (NCBI:txid79684)